Protein AF-Q5I045-F1 (afdb_monomer)

Solvent-accessible surface area (backbone atoms only — not comparable to full-atom values): 10110 Å² total; per-residue (Å²): 138,79,69,37,66,72,60,65,43,59,46,55,50,49,49,52,54,50,51,53,52,55,54,49,51,52,49,55,69,66,68,58,84,79,75,71,100,78,78,68,85,78,71,69,81,87,71,73,78,72,86,76,54,69,37,74,75,86,61,69,50,56,65,64,54,52,47,59,70,49,49,73,74,47,62,81,94,70,60,49,50,60,53,52,48,52,52,52,53,51,52,49,53,49,52,14,52,50,52,50,48,52,51,32,63,78,12,65,68,67,79,39,81,74,83,56,70,66,59,53,23,62,78,67,74,30,77,47,64,26,40,37,50,56,35,49,52,51,26,29,72,76,46,74,63,48,53,38,62,69,71,38,73,86,68,68,47,77,65,51,46,47,55,59,60,68,72,108

Radius of gyration: 22.8 Å; Cα contacts (8 Å, |Δi|>4): 98; chains: 1; bounding box: 52×51×61 Å

Sequence (168 aa):
TVKQMPPCHEHTYNQRRYMRAELGALWKATSDEEIGMDSVIHSDETFTPNLNIFQDILHRDTFVKNFLEQVFQLKPNLSLRSTFLAQFLLVLHRKALTLIKYIEDDTQKGKKPFKSLRSLKTDLDLAAEGDLYIIMALAEKIKPGLHSFIFGRPFHTSMQERDVLMTF

InterPro domains:
  IPR027819 Guanine nucleotide exchange factor C9orf72 [PS51835] (1-151)
  IPR027819 Guanine nucleotide exchange factor C9orf72 [PTHR31855] (1-167)

Foldseek 3Di:
DDWDFPDVLVVVVVVVVVVVVVVVVVVVVVVPPDDDPDDDPPPVPPDDPDPPRIHHDDFDDDLVVVLVVPLVVDDPPPCSSVVSVVVSVVVLLVLLVVLVVVQCVCCVHVVHQDDDPPVSCVVSVNVGPVSVSSSVVSNCVVPNDPCCRHPNDDDCPVVNVVVVVVVD

Structure (mmCIF, N/CA/C/O backbone):
data_AF-Q5I045-F1
#
_entry.id   AF-Q5I045-F1
#
loop_
_atom_site.group_PDB
_atom_site.id
_atom_site.type_symbol
_atom_site.label_atom_id
_atom_site.label_alt_id
_atom_site.label_comp_id
_atom_site.label_asym_id
_atom_site.label_entity_id
_atom_site.label_seq_id
_atom_site.pdbx_PDB_ins_code
_atom_site.Cartn_x
_atom_site.Cartn_y
_atom_site.Cartn_z
_atom_site.occupancy
_atom_site.B_iso_or_equiv
_atom_site.auth_seq_id
_atom_site.auth_comp_id
_atom_site.auth_asym_id
_atom_site.auth_atom_id
_atom_site.pdbx_PDB_model_num
ATOM 1 N N . THR A 1 1 ? -7.743 22.272 -0.924 1.00 84.06 1 THR A N 1
ATOM 2 C CA . THR A 1 1 ? -7.972 21.022 -1.682 1.00 84.06 1 THR A CA 1
ATOM 3 C C . THR A 1 1 ? -6.797 20.095 -1.437 1.00 84.06 1 THR A C 1
ATOM 5 O O . THR A 1 1 ? -5.694 20.598 -1.263 1.00 84.06 1 THR A O 1
ATOM 8 N N . VAL A 1 2 ? -7.010 18.779 -1.353 1.00 88.88 2 VAL A N 1
ATOM 9 C CA . VAL A 1 2 ? -5.911 17.802 -1.220 1.00 88.88 2 VAL A CA 1
ATOM 10 C C . VAL A 1 2 ? -5.611 17.237 -2.608 1.00 88.88 2 VAL A C 1
ATOM 12 O O . VAL A 1 2 ? -6.531 16.798 -3.293 1.00 88.88 2 VAL A O 1
ATOM 15 N N . LYS A 1 3 ? -4.346 17.289 -3.028 1.00 89.19 3 LYS A N 1
ATOM 16 C CA . LYS A 1 3 ? -3.846 16.749 -4.300 1.00 89.19 3 LYS A CA 1
ATOM 17 C C . LYS A 1 3 ? -2.836 15.637 -4.015 1.00 89.19 3 LYS A C 1
ATOM 19 O O . LYS A 1 3 ? -2.219 15.632 -2.952 1.00 89.19 3 LYS A O 1
ATOM 24 N N . GLN A 1 4 ? -2.658 14.723 -4.961 1.00 87.81 4 GLN A N 1
ATOM 25 C CA . GLN A 1 4 ? -1.708 13.615 -4.878 1.00 87.81 4 GLN A CA 1
ATOM 26 C C . GLN A 1 4 ? -0.776 13.581 -6.091 1.00 87.81 4 GLN A C 1
ATOM 28 O O . GLN A 1 4 ? -1.083 14.141 -7.141 1.00 87.81 4 GLN A O 1
ATOM 33 N N . MET A 1 5 ? 0.365 12.919 -5.935 1.00 88.12 5 MET A N 1
ATOM 34 C CA . MET A 1 5 ? 1.265 12.578 -7.037 1.00 88.12 5 MET A CA 1
ATOM 35 C C . MET A 1 5 ? 0.956 11.164 -7.553 1.00 88.12 5 MET A C 1
ATOM 37 O O . MET A 1 5 ? 0.273 10.405 -6.857 1.00 88.12 5 MET A O 1
ATOM 41 N N . PRO A 1 6 ? 1.468 10.782 -8.737 1.00 85.06 6 PRO A N 1
ATOM 42 C CA . PRO A 1 6 ? 1.384 9.408 -9.216 1.00 85.06 6 PRO A CA 1
ATOM 43 C C . PRO A 1 6 ? 1.988 8.397 -8.226 1.00 85.06 6 PRO A C 1
ATOM 45 O O . PRO A 1 6 ? 2.840 8.765 -7.407 1.00 85.06 6 PRO A O 1
ATOM 48 N N . PRO A 1 7 ? 1.603 7.110 -8.312 1.00 87.75 7 PRO A N 1
ATOM 49 C CA . PRO A 1 7 ? 2.157 6.063 -7.461 1.00 87.75 7 PRO A CA 1
ATOM 50 C C . PRO A 1 7 ? 3.690 5.978 -7.533 1.00 87.75 7 PRO A C 1
ATOM 52 O O . PRO A 1 7 ? 4.308 6.309 -8.547 1.00 87.75 7 PRO A O 1
ATOM 55 N N . CYS A 1 8 ? 4.326 5.467 -6.474 1.00 90.19 8 CYS A N 1
ATOM 56 C CA . CYS A 1 8 ? 5.783 5.556 -6.326 1.00 90.19 8 CYS A CA 1
ATOM 57 C C . CYS A 1 8 ? 6.583 4.886 -7.458 1.00 90.19 8 CYS A C 1
ATOM 59 O O . CYS A 1 8 ? 7.618 5.414 -7.842 1.00 90.19 8 CYS A O 1
ATOM 61 N N . HIS A 1 9 ? 6.108 3.782 -8.043 1.00 87.19 9 HIS A N 1
ATOM 62 C CA . HIS A 1 9 ? 6.784 3.137 -9.177 1.00 87.19 9 HIS A CA 1
ATOM 63 C C . HIS A 1 9 ? 6.868 4.045 -10.418 1.00 87.19 9 HIS A C 1
ATOM 65 O O . HIS A 1 9 ? 7.913 4.100 -11.068 1.00 87.19 9 HIS A O 1
ATOM 71 N N . GLU A 1 10 ? 5.811 4.808 -10.715 1.00 86.81 10 GLU A N 1
ATOM 72 C CA . GLU A 1 10 ? 5.832 5.828 -11.768 1.00 86.81 10 GLU A CA 1
ATOM 73 C C . GLU A 1 10 ? 6.741 6.991 -11.380 1.00 86.81 10 GLU A C 1
ATOM 75 O O . GLU A 1 10 ? 7.513 7.472 -12.208 1.00 86.81 10 GLU A O 1
ATOM 80 N N . HIS A 1 11 ? 6.701 7.417 -10.114 1.00 86.94 11 HIS A N 1
ATOM 81 C CA . HIS A 1 11 ? 7.586 8.465 -9.613 1.00 86.94 11 HIS A CA 1
ATOM 82 C C . HIS A 1 11 ? 9.065 8.084 -9.770 1.00 86.94 11 HIS A C 1
ATOM 84 O O . HIS A 1 11 ? 9.827 8.851 -10.347 1.00 86.94 11 HIS A O 1
ATOM 90 N N . THR A 1 12 ? 9.471 6.886 -9.341 1.00 87.31 12 THR A N 1
ATOM 91 C CA . THR A 1 12 ? 10.847 6.385 -9.479 1.00 87.31 12 THR A CA 1
ATOM 92 C C . THR A 1 12 ? 11.256 6.239 -10.944 1.00 87.31 12 THR A C 1
ATOM 94 O O . THR A 1 12 ? 12.381 6.587 -11.309 1.00 87.31 12 THR A O 1
ATOM 97 N N . TYR A 1 13 ? 10.355 5.758 -11.806 1.00 85.94 13 TYR A N 1
ATOM 98 C CA . TYR A 1 13 ? 10.613 5.672 -13.243 1.00 85.94 13 TYR A CA 1
ATOM 99 C C . TYR A 1 13 ? 10.840 7.060 -13.863 1.00 85.94 13 TYR A C 1
ATOM 101 O O . TYR A 1 13 ? 11.848 7.286 -14.536 1.00 85.94 13 TYR A O 1
ATOM 109 N N . ASN A 1 14 ? 9.943 8.008 -13.584 1.00 84.69 14 ASN A N 1
ATOM 110 C CA . ASN A 1 14 ? 10.029 9.376 -14.089 1.00 84.69 14 ASN A CA 1
ATOM 111 C C . ASN A 1 14 ? 11.243 10.116 -13.520 1.00 84.69 14 ASN A C 1
ATOM 113 O O . ASN A 1 14 ? 11.915 10.823 -14.263 1.00 84.69 14 ASN A O 1
ATOM 117 N N . GLN A 1 15 ? 11.580 9.898 -12.246 1.00 86.69 15 GLN A N 1
ATOM 118 C CA . GLN A 1 15 ? 12.785 10.437 -11.617 1.00 86.69 15 GLN A CA 1
ATOM 119 C C . GLN A 1 15 ? 14.042 9.963 -12.348 1.00 86.69 15 GLN A C 1
ATOM 121 O O . GLN A 1 15 ? 14.896 10.780 -12.682 1.00 86.69 15 GLN A O 1
ATOM 126 N N . ARG A 1 16 ? 14.148 8.660 -12.646 1.00 87.50 16 ARG A N 1
ATOM 127 C CA . ARG A 1 16 ? 15.284 8.111 -13.400 1.00 87.50 16 ARG A CA 1
ATOM 128 C C . ARG A 1 16 ? 15.363 8.707 -14.803 1.00 87.50 16 ARG A C 1
ATOM 130 O O . ARG A 1 16 ? 16.447 9.076 -15.246 1.00 87.50 16 ARG A O 1
ATOM 137 N N . ARG A 1 17 ? 14.225 8.798 -15.498 1.00 84.81 17 ARG A N 1
ATOM 138 C CA . ARG A 1 17 ? 14.147 9.379 -16.844 1.00 84.81 17 ARG A CA 1
ATOM 139 C C . ARG A 1 17 ? 14.589 10.842 -16.846 1.00 84.81 17 ARG A C 1
ATOM 141 O O . ARG A 1 17 ? 15.419 11.207 -17.670 1.00 84.81 17 ARG A O 1
ATOM 148 N N . TYR A 1 18 ? 14.068 11.635 -15.913 1.00 84.88 18 TYR A N 1
ATOM 149 C CA . TYR A 1 18 ? 14.398 13.049 -15.760 1.00 84.88 18 TYR A CA 1
ATOM 150 C C . TYR A 1 18 ? 15.881 13.239 -15.445 1.00 84.88 18 TYR A C 1
ATOM 152 O O . TYR A 1 18 ? 16.589 13.922 -16.171 1.00 84.88 18 TYR A O 1
ATOM 160 N N . MET A 1 19 ? 16.385 12.539 -14.426 1.00 85.50 19 MET A N 1
ATOM 161 C CA . MET A 1 19 ? 17.790 12.612 -14.027 1.00 85.50 19 MET A CA 1
ATOM 162 C C . MET A 1 19 ? 18.734 12.248 -15.179 1.00 85.50 19 MET A C 1
ATOM 164 O O . MET A 1 19 ? 19.741 12.916 -15.374 1.00 85.50 19 MET A O 1
ATOM 168 N N . ARG A 1 20 ? 18.408 11.219 -15.973 1.00 86.50 20 ARG A N 1
ATOM 169 C CA . ARG A 1 20 ? 19.219 10.832 -17.135 1.00 86.50 20 ARG A CA 1
ATOM 170 C C . ARG A 1 20 ? 19.239 11.910 -18.219 1.00 86.50 20 ARG A C 1
ATOM 172 O O . ARG A 1 20 ? 20.286 12.110 -18.826 1.00 86.50 20 ARG A O 1
ATOM 179 N N . ALA A 1 21 ? 18.110 12.570 -18.465 1.00 82.44 21 ALA A N 1
ATOM 180 C CA . ALA A 1 21 ? 18.030 13.663 -19.429 1.00 82.44 21 ALA A CA 1
ATOM 181 C C . ALA A 1 21 ? 18.882 14.860 -18.978 1.00 82.44 21 ALA A C 1
ATOM 183 O O . ALA A 1 21 ? 19.731 15.316 -19.738 1.00 82.44 21 ALA A O 1
ATOM 184 N N . GLU A 1 22 ? 18.743 15.279 -17.717 1.00 86.00 22 GLU A N 1
ATOM 185 C CA . GLU A 1 22 ? 19.504 16.400 -17.148 1.00 86.00 22 GLU A CA 1
ATOM 186 C C . GLU A 1 22 ? 21.012 16.127 -17.120 1.00 86.00 22 GLU A C 1
ATOM 188 O O . GLU A 1 22 ? 21.809 16.958 -17.545 1.00 86.00 22 GLU A O 1
ATOM 193 N N . LEU A 1 23 ? 21.425 14.931 -16.687 1.00 87.75 23 LEU A N 1
ATOM 194 C CA . LEU A 1 23 ? 22.838 14.541 -16.718 1.00 87.75 23 LEU A CA 1
ATOM 195 C C . LEU A 1 23 ? 23.383 14.487 -18.153 1.00 87.75 23 LEU A C 1
ATOM 197 O O . LEU A 1 23 ? 24.531 14.861 -18.385 1.00 87.75 23 LEU A O 1
ATOM 201 N N . GLY A 1 24 ? 22.568 14.050 -19.118 1.00 87.25 24 GLY A N 1
ATOM 202 C CA . GLY A 1 24 ? 22.930 14.060 -20.535 1.00 87.25 24 GLY A CA 1
ATOM 203 C C . GLY A 1 24 ? 23.104 15.474 -21.092 1.00 87.25 24 GLY A C 1
ATOM 204 O O . GLY A 1 24 ? 24.039 15.715 -21.854 1.00 87.25 24 GLY A O 1
ATOM 205 N N . ALA A 1 25 ? 22.248 16.414 -20.685 1.00 84.44 25 ALA A N 1
ATOM 206 C CA . ALA A 1 25 ? 22.373 17.824 -21.045 1.00 84.44 25 ALA A CA 1
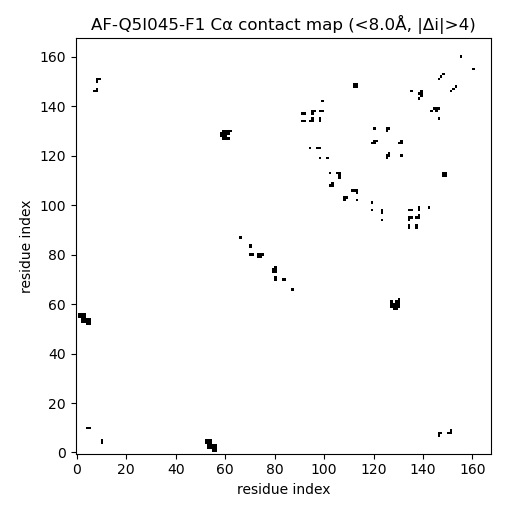ATOM 207 C C . ALA A 1 25 ? 23.644 18.451 -20.448 1.00 84.44 25 ALA A C 1
ATOM 209 O O . ALA A 1 25 ? 24.382 19.124 -21.164 1.00 84.44 25 ALA A O 1
ATOM 210 N N . LEU A 1 26 ? 23.952 18.161 -19.178 1.00 84.50 26 LEU A N 1
ATOM 211 C CA . LEU A 1 26 ? 25.184 18.619 -18.525 1.00 84.50 26 LEU A CA 1
ATOM 212 C C . LEU A 1 26 ? 26.445 18.087 -19.218 1.00 84.50 26 LEU A C 1
ATOM 214 O O . LEU A 1 26 ? 27.398 18.840 -19.409 1.00 84.50 26 LEU A O 1
ATOM 218 N N . TRP A 1 27 ? 26.453 16.810 -19.618 1.00 82.75 27 TRP A N 1
ATOM 219 C CA . TRP A 1 27 ? 27.582 16.227 -20.348 1.00 82.75 27 TRP A CA 1
ATOM 220 C C . TRP A 1 27 ? 27.841 16.956 -21.668 1.00 82.75 27 TRP A C 1
ATOM 222 O O . TRP A 1 27 ? 28.971 17.369 -21.906 1.00 82.75 27 TRP A O 1
ATOM 232 N N . LYS A 1 28 ? 26.795 17.176 -22.481 1.00 81.75 28 LYS A N 1
ATOM 233 C CA . L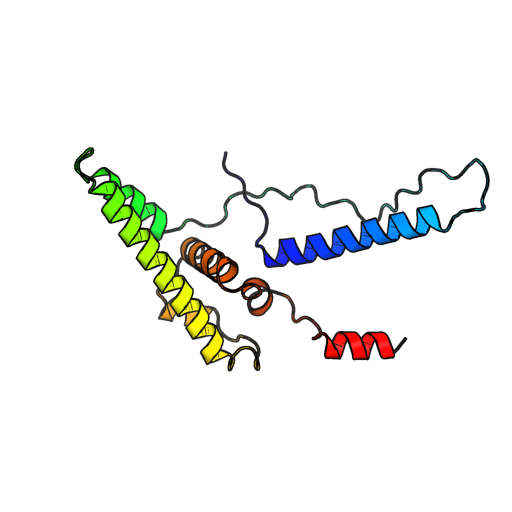YS A 1 28 ? 26.900 17.932 -23.743 1.00 81.75 28 LYS A CA 1
ATOM 234 C C . LYS A 1 28 ? 27.427 19.351 -23.512 1.00 81.75 28 LYS A C 1
ATOM 236 O O . LYS A 1 28 ? 28.354 19.779 -24.184 1.00 81.75 28 LYS A O 1
ATOM 241 N N . ALA A 1 29 ? 26.891 20.041 -22.506 1.00 80.25 29 ALA A N 1
ATOM 242 C CA . ALA A 1 29 ? 27.311 21.399 -22.167 1.00 80.25 29 ALA A CA 1
ATOM 243 C C . ALA A 1 29 ? 28.779 21.495 -21.709 1.00 80.25 29 ALA A C 1
ATOM 245 O O . ALA A 1 29 ? 29.386 22.549 -21.848 1.00 80.25 29 ALA A O 1
ATOM 246 N N . THR A 1 30 ? 29.342 20.414 -21.156 1.00 78.31 30 THR A N 1
ATOM 247 C CA . THR A 1 30 ? 30.743 20.371 -20.697 1.00 78.31 30 THR A CA 1
ATOM 248 C C . THR A 1 30 ? 31.692 19.858 -21.786 1.00 78.31 30 THR A C 1
ATOM 250 O O . THR A 1 30 ? 32.874 20.176 -21.758 1.00 78.31 30 THR A O 1
ATOM 253 N N . SER A 1 31 ? 31.200 19.056 -22.740 1.00 69.75 31 SER A N 1
ATOM 254 C CA . SER A 1 31 ? 31.995 18.570 -23.875 1.00 69.75 31 SER A CA 1
ATOM 255 C C . SER A 1 31 ? 32.166 19.601 -24.990 1.00 69.75 31 SER A C 1
ATOM 257 O O . SER A 1 31 ? 33.103 19.473 -25.770 1.00 69.75 31 SER A O 1
ATOM 259 N N . ASP A 1 32 ? 31.298 20.612 -25.057 1.00 60.50 32 ASP A N 1
ATOM 260 C CA . ASP A 1 32 ? 31.364 21.697 -26.046 1.00 60.50 32 ASP A CA 1
ATOM 261 C C . ASP A 1 32 ? 32.366 22.807 -25.640 1.00 60.50 32 ASP A C 1
ATOM 263 O O . ASP A 1 32 ? 32.096 24.003 -25.763 1.00 60.50 32 ASP A O 1
ATOM 267 N N . GLU A 1 33 ? 33.570 22.426 -25.195 1.00 55.41 33 GLU A N 1
ATOM 268 C CA . GLU A 1 33 ? 34.753 23.301 -25.241 1.00 55.41 33 GLU A CA 1
ATOM 269 C C . GLU A 1 33 ? 35.287 23.355 -26.686 1.00 55.41 33 GLU A C 1
ATOM 271 O O . GLU A 1 33 ? 36.291 22.735 -27.004 1.00 55.41 33 GLU A O 1
ATOM 276 N N . GLU A 1 34 ? 34.550 24.042 -27.565 1.00 54.19 34 GLU A N 1
ATOM 277 C CA . GLU A 1 34 ? 34.947 24.666 -28.847 1.00 54.19 34 GLU A CA 1
ATOM 278 C C . GLU A 1 34 ? 33.724 24.693 -29.776 1.00 54.19 34 GLU A C 1
ATOM 280 O O . GLU A 1 34 ? 33.515 23.767 -30.543 1.00 54.19 34 GLU A O 1
ATOM 285 N N . ILE A 1 35 ? 32.915 25.754 -29.732 1.00 46.72 35 ILE A N 1
ATOM 286 C CA . ILE A 1 35 ? 32.298 26.405 -30.905 1.00 46.72 35 ILE A CA 1
ATOM 287 C C . ILE A 1 35 ? 31.835 27.792 -30.433 1.00 46.72 35 ILE A C 1
ATOM 289 O O . ILE A 1 35 ? 31.304 27.954 -29.337 1.00 46.72 35 ILE A O 1
ATOM 293 N N . GLY A 1 36 ? 32.158 28.803 -31.239 1.00 44.56 36 GLY A N 1
ATOM 294 C CA . GLY A 1 36 ? 32.145 30.221 -30.892 1.00 44.56 36 GLY A CA 1
ATOM 295 C C . GLY A 1 36 ? 30.808 30.810 -30.439 1.00 44.56 36 GLY A C 1
ATOM 296 O O . GLY A 1 36 ? 29.747 30.202 -30.553 1.00 44.56 36 GLY A O 1
ATOM 297 N N . MET A 1 37 ? 30.913 32.049 -29.944 1.00 44.03 37 MET A N 1
ATOM 298 C CA . MET A 1 37 ? 29.815 33.003 -29.754 1.00 44.03 37 MET A CA 1
ATOM 299 C C . MET A 1 37 ? 28.793 32.871 -30.890 1.00 44.03 37 MET A C 1
ATOM 301 O O . MET A 1 37 ? 29.111 33.273 -32.002 1.00 44.03 37 MET A O 1
ATOM 305 N N . ASP A 1 38 ? 27.646 32.249 -30.590 1.00 43.50 38 ASP A N 1
ATOM 306 C CA . ASP A 1 38 ? 26.345 32.287 -31.296 1.00 43.50 38 ASP A CA 1
ATOM 307 C C . ASP A 1 38 ? 25.513 30.995 -31.122 1.00 43.50 38 ASP A C 1
ATOM 309 O O . ASP A 1 38 ? 24.518 30.785 -31.819 1.00 43.50 38 ASP A O 1
ATOM 313 N N . SER A 1 39 ? 25.827 30.122 -30.156 1.00 43.22 39 SER A N 1
ATOM 314 C CA . SER A 1 39 ? 24.947 28.997 -29.819 1.00 43.22 39 SER A CA 1
ATOM 315 C C . SER A 1 39 ? 23.751 29.456 -28.978 1.00 43.22 39 SER A C 1
ATOM 317 O O . SER A 1 39 ? 23.732 29.459 -27.747 1.00 43.22 39 SER A O 1
ATOM 319 N N . VAL A 1 40 ? 22.719 29.866 -29.714 1.00 46.00 40 VAL A N 1
ATOM 320 C CA . VAL A 1 40 ? 21.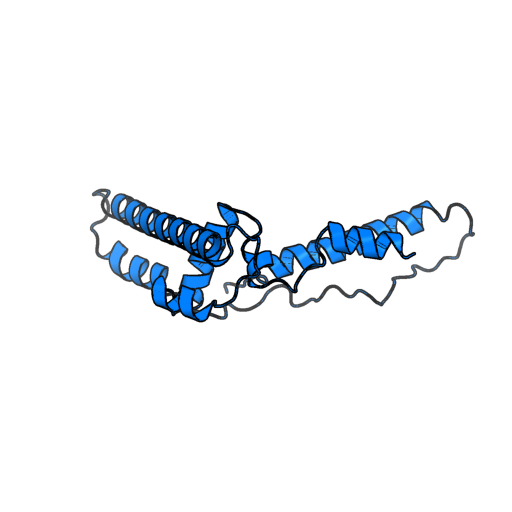303 29.808 -29.346 1.00 46.00 40 VAL A CA 1
ATOM 321 C C . VAL A 1 40 ? 21.064 28.665 -28.361 1.00 46.00 40 VAL A C 1
ATOM 323 O O . VAL A 1 40 ? 21.474 27.533 -28.605 1.00 46.00 40 VAL A O 1
ATOM 326 N N . ILE A 1 41 ? 20.381 28.972 -27.259 1.00 47.16 41 ILE A N 1
ATOM 327 C CA . ILE A 1 41 ? 19.875 28.003 -26.287 1.00 47.16 41 ILE A CA 1
ATOM 328 C C . ILE A 1 41 ? 19.063 26.952 -27.059 1.00 47.16 41 ILE A C 1
ATOM 330 O O . ILE A 1 41 ? 17.881 27.148 -27.336 1.00 47.16 41 ILE A O 1
ATOM 334 N N . HIS A 1 42 ? 19.692 25.843 -27.447 1.00 45.19 42 HIS A N 1
ATOM 335 C CA . HIS A 1 42 ? 18.999 24.684 -27.986 1.00 45.19 42 HIS A CA 1
ATOM 336 C C . HIS A 1 42 ? 18.353 23.964 -26.805 1.00 45.19 42 HIS A C 1
ATOM 338 O O . HIS A 1 42 ? 18.862 22.973 -26.285 1.00 45.19 42 HIS A O 1
ATOM 344 N N . SER A 1 43 ? 17.221 24.507 -26.352 1.00 47.34 43 SER A N 1
ATOM 345 C CA . SER A 1 43 ? 16.247 23.737 -25.595 1.00 47.34 43 SER A CA 1
ATOM 346 C C . SER A 1 43 ? 15.821 22.572 -26.480 1.00 47.34 43 SER A C 1
ATOM 348 O O . SER A 1 43 ? 15.111 22.766 -27.465 1.00 47.34 43 SER A O 1
ATOM 350 N N . ASP A 1 44 ? 16.301 21.374 -26.167 1.00 46.28 44 ASP A N 1
ATOM 351 C CA . ASP A 1 44 ? 15.813 20.130 -26.749 1.00 46.28 44 ASP A CA 1
ATOM 352 C C . ASP A 1 44 ? 14.296 20.061 -26.453 1.00 46.28 44 ASP A C 1
ATOM 354 O O . ASP A 1 44 ? 13.876 19.747 -25.339 1.00 46.28 44 ASP A O 1
ATOM 358 N N . GLU A 1 45 ? 13.455 20.453 -27.421 1.00 46.97 45 GLU A N 1
ATOM 359 C CA . GLU A 1 45 ? 11.989 20.584 -27.282 1.00 46.97 45 GLU A CA 1
ATOM 360 C C . GLU A 1 45 ? 11.282 19.246 -26.986 1.00 46.97 45 GLU A C 1
ATOM 362 O O . GLU A 1 45 ? 10.068 19.186 -26.786 1.00 46.97 45 GLU A O 1
ATOM 367 N N . THR A 1 46 ? 12.026 18.141 -26.944 1.00 53.62 46 THR A N 1
ATOM 368 C CA . THR A 1 46 ? 11.481 16.790 -26.800 1.00 53.62 46 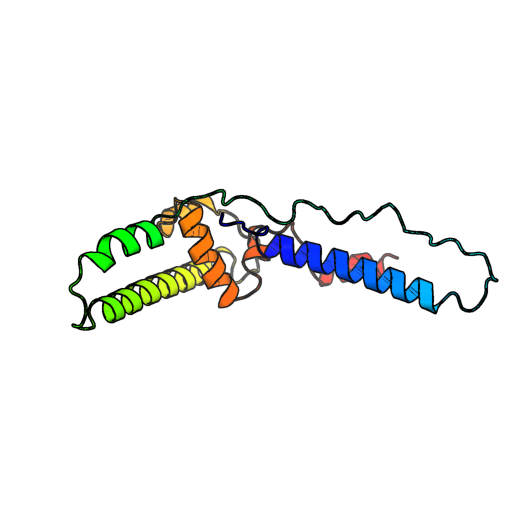THR A CA 1
ATOM 369 C C . THR A 1 46 ? 11.090 16.420 -25.368 1.00 53.62 46 THR A C 1
ATOM 371 O O . THR A 1 46 ? 10.342 15.454 -25.176 1.00 53.62 46 THR A O 1
ATOM 374 N N . PHE A 1 47 ? 11.524 17.177 -24.354 1.00 53.72 47 PHE A N 1
ATOM 375 C CA . PHE A 1 47 ? 11.130 16.941 -22.964 1.00 53.72 47 PHE A CA 1
ATOM 376 C C . PHE A 1 47 ? 10.473 18.172 -22.334 1.00 53.72 47 PHE A C 1
ATOM 378 O O . PHE A 1 47 ? 11.084 18.940 -21.599 1.00 53.72 47 PHE A O 1
ATOM 385 N N . THR A 1 48 ? 9.171 18.320 -22.567 1.00 53.66 48 THR A N 1
ATOM 386 C CA . THR A 1 48 ? 8.323 19.127 -21.688 1.00 53.66 48 THR A CA 1
ATOM 387 C C . THR A 1 48 ? 7.957 18.283 -20.462 1.00 53.66 48 THR A C 1
ATOM 389 O O . THR A 1 48 ? 7.283 17.256 -20.608 1.00 53.66 48 THR A O 1
ATOM 392 N N . PRO A 1 49 ? 8.391 18.654 -19.239 1.00 56.44 49 PRO A N 1
ATOM 393 C CA . PRO A 1 49 ?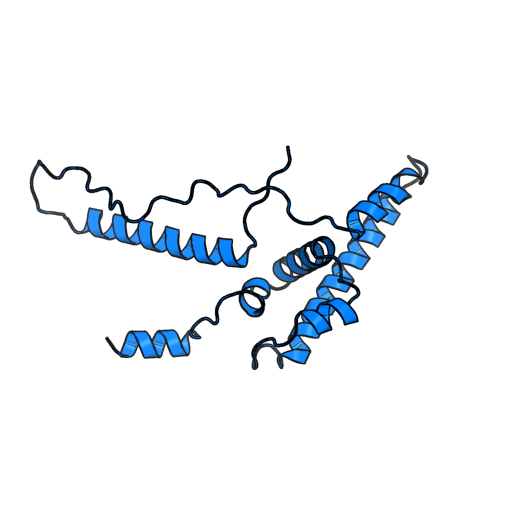 7.936 17.971 -18.038 1.00 56.44 49 PRO A CA 1
ATOM 394 C C . PRO A 1 49 ? 6.411 18.066 -17.982 1.00 56.44 49 PRO A C 1
ATOM 396 O O . PRO A 1 49 ? 5.833 19.141 -18.134 1.00 56.44 49 PRO A O 1
ATOM 399 N N . ASN A 1 50 ? 5.750 16.922 -17.814 1.00 58.94 50 ASN A N 1
ATOM 400 C CA . ASN A 1 50 ? 4.296 16.859 -17.787 1.00 58.94 50 ASN A CA 1
ATOM 401 C C . ASN A 1 50 ? 3.773 17.752 -16.647 1.00 58.94 50 ASN A C 1
ATOM 403 O O . ASN A 1 50 ? 3.970 17.433 -15.479 1.00 58.94 50 ASN A O 1
ATOM 407 N N . LEU A 1 51 ? 3.122 18.871 -16.984 1.00 56.81 51 LEU A N 1
ATOM 408 C CA . LEU A 1 51 ? 2.641 19.874 -16.021 1.00 56.81 51 LEU A CA 1
ATOM 409 C C . LEU A 1 51 ? 1.539 19.331 -15.088 1.00 56.81 51 LEU A C 1
ATOM 411 O O . LEU A 1 51 ? 1.276 19.913 -14.038 1.00 56.81 51 LEU A O 1
ATOM 415 N N . ASN A 1 52 ? 0.945 18.176 -15.410 1.00 65.25 52 ASN A N 1
ATOM 416 C CA . ASN A 1 52 ? -0.084 17.511 -14.604 1.00 65.25 52 ASN A CA 1
ATOM 417 C C . ASN A 1 52 ? 0.503 16.547 -13.551 1.00 65.25 52 ASN A C 1
ATOM 419 O O . ASN A 1 52 ? 0.045 15.412 -13.396 1.00 65.25 52 ASN A O 1
ATOM 423 N N . ILE A 1 53 ? 1.524 16.994 -12.811 1.00 76.81 53 ILE A N 1
ATOM 424 C CA . ILE A 1 53 ? 2.146 16.228 -11.713 1.00 76.81 53 ILE A CA 1
ATOM 425 C C . ILE A 1 53 ? 1.227 16.052 -10.498 1.00 76.81 53 ILE A C 1
ATOM 427 O O . ILE A 1 53 ? 1.352 15.067 -9.770 1.00 76.81 53 ILE A O 1
ATOM 431 N N . PHE A 1 54 ? 0.313 16.998 -10.275 1.00 86.00 54 PHE A N 1
ATOM 432 C CA . PHE A 1 54 ? -0.640 16.967 -9.173 1.00 86.00 54 PHE A CA 1
ATOM 433 C C . PHE A 1 54 ? -2.014 16.556 -9.685 1.00 86.00 54 PHE A C 1
ATOM 435 O O . PHE A 1 54 ? -2.630 17.247 -10.494 1.00 86.00 54 PHE A O 1
ATOM 442 N N . GLN A 1 55 ? -2.505 15.441 -9.166 1.00 83.50 55 GLN A N 1
ATOM 443 C CA . GLN A 1 55 ? -3.765 14.825 -9.548 1.00 83.50 55 GLN A CA 1
ATOM 444 C C . GLN A 1 55 ? -4.742 14.860 -8.375 1.00 83.50 55 GLN A C 1
ATOM 446 O O . GLN A 1 55 ? -4.352 14.992 -7.211 1.00 83.50 55 GLN A O 1
ATOM 451 N N . ASP A 1 56 ? -6.033 14.770 -8.674 1.00 86.00 56 ASP A N 1
ATOM 452 C CA . ASP A 1 56 ? -7.043 14.584 -7.637 1.00 86.00 56 ASP A CA 1
ATOM 453 C C . ASP A 1 56 ? -6.964 13.176 -7.036 1.00 86.00 56 ASP A C 1
ATOM 455 O O . ASP A 1 56 ? -6.484 12.229 -7.666 1.00 86.00 56 ASP A O 1
ATOM 459 N N . ILE A 1 57 ? -7.419 13.046 -5.789 1.00 84.50 57 ILE A N 1
ATOM 460 C CA . ILE A 1 57 ? -7.481 11.753 -5.106 1.00 84.50 57 ILE A CA 1
ATOM 461 C C . ILE A 1 57 ? -8.569 10.905 -5.766 1.00 84.50 57 ILE A C 1
ATOM 463 O O . ILE A 1 57 ? -9.751 11.239 -5.710 1.00 84.50 57 ILE A O 1
ATOM 467 N N . LEU A 1 58 ? -8.153 9.801 -6.384 1.00 74.31 58 LEU A N 1
ATOM 468 C CA . LEU A 1 58 ? -9.023 8.941 -7.191 1.00 74.31 58 LEU A CA 1
ATOM 469 C C . LEU A 1 58 ? -9.893 7.994 -6.354 1.00 74.31 58 LEU A C 1
ATOM 471 O O . LEU A 1 58 ? -11.029 7.707 -6.730 1.00 74.31 58 LEU A O 1
ATOM 475 N N . HIS A 1 59 ? -9.379 7.496 -5.227 1.00 85.88 59 HIS A N 1
ATOM 476 C CA . HIS A 1 59 ? -10.012 6.408 -4.480 1.00 85.88 59 HIS 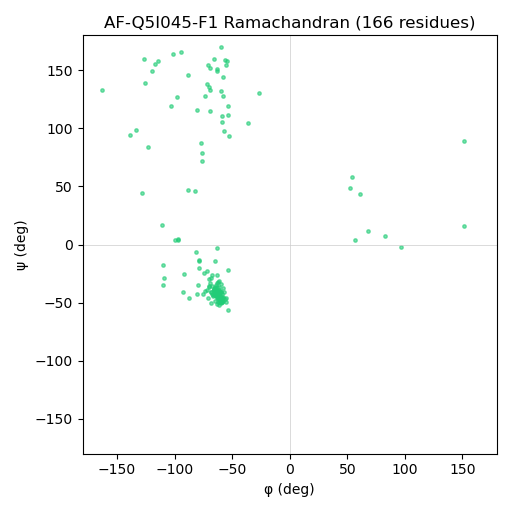A CA 1
ATOM 477 C C . HIS A 1 59 ? -10.236 6.784 -3.021 1.00 85.88 59 HIS A C 1
ATOM 479 O O . HIS A 1 59 ? -9.376 7.382 -2.379 1.00 85.88 59 HIS A O 1
ATOM 485 N N . ARG A 1 60 ? -11.401 6.399 -2.496 1.00 89.06 60 ARG A N 1
ATOM 486 C CA . ARG A 1 60 ? -11.710 6.479 -1.066 1.00 89.06 60 ARG A CA 1
ATOM 487 C C . ARG A 1 60 ? -11.263 5.194 -0.374 1.00 89.06 60 ARG A C 1
ATOM 489 O O . ARG A 1 60 ? -11.350 4.116 -0.963 1.00 89.06 60 ARG A O 1
ATOM 496 N N . ASP A 1 61 ? -10.812 5.321 0.863 1.00 94.38 61 ASP A N 1
ATOM 497 C CA . ASP A 1 61 ? -10.468 4.214 1.751 1.00 94.38 61 ASP A CA 1
ATOM 498 C C . ASP A 1 61 ? -11.589 3.960 2.777 1.00 94.38 61 ASP A C 1
ATOM 500 O O . ASP A 1 61 ? -12.488 4.790 2.968 1.00 94.38 61 ASP A O 1
ATOM 504 N N . THR A 1 62 ? -11.556 2.793 3.418 1.00 96.50 62 THR A N 1
ATOM 505 C CA . THR A 1 62 ? -12.474 2.446 4.508 1.00 96.50 62 THR A CA 1
ATOM 506 C C . THR A 1 62 ? -11.769 2.408 5.856 1.00 96.50 62 THR A C 1
ATOM 508 O O . THR A 1 62 ? -12.393 2.730 6.866 1.00 96.50 62 THR A O 1
ATOM 511 N N . PHE A 1 63 ? -10.472 2.090 5.906 1.00 97.00 63 PHE A N 1
ATOM 512 C CA . PHE A 1 63 ? -9.727 1.997 7.160 1.00 97.00 63 PHE A CA 1
ATOM 513 C C . PHE A 1 63 ? -9.652 3.330 7.902 1.00 97.00 63 PHE A C 1
ATOM 515 O O . PHE A 1 63 ? -9.984 3.382 9.089 1.00 97.00 63 PHE A O 1
ATOM 522 N N . VAL A 1 64 ? -9.242 4.411 7.230 1.00 96.94 64 VAL A N 1
ATOM 523 C CA . VAL A 1 64 ? -9.105 5.731 7.865 1.00 96.94 64 VAL A CA 1
ATOM 524 C C . VAL A 1 64 ? -10.481 6.321 8.120 1.00 96.94 64 VAL A C 1
ATOM 526 O O . VAL A 1 64 ? -10.710 6.865 9.200 1.00 96.94 64 VAL A O 1
ATOM 529 N N . LYS A 1 65 ? -11.422 6.148 7.182 1.00 97.19 65 LYS A N 1
ATOM 530 C CA . LYS A 1 65 ? -12.822 6.546 7.381 1.00 97.19 65 LYS A CA 1
ATOM 531 C C . LYS A 1 65 ? -13.403 5.940 8.666 1.00 97.19 65 LYS A C 1
ATOM 533 O O . LYS A 1 65 ? -13.835 6.681 9.546 1.00 97.19 65 LYS A O 1
ATOM 538 N N . ASN A 1 66 ? -13.362 4.615 8.802 1.00 97.56 66 ASN A N 1
ATOM 539 C CA . ASN A 1 66 ? -13.928 3.907 9.952 1.00 97.56 66 ASN A CA 1
ATOM 540 C C . ASN A 1 66 ? -13.191 4.260 11.253 1.00 97.56 66 ASN A C 1
ATOM 542 O O . ASN A 1 66 ? -13.824 4.423 12.297 1.00 97.56 66 ASN A O 1
ATOM 546 N N . PHE A 1 67 ? -11.862 4.414 11.202 1.00 98.19 67 PHE A N 1
ATOM 547 C CA . PHE A 1 67 ? -11.078 4.869 12.350 1.00 98.19 67 PHE A CA 1
ATOM 548 C C . PHE A 1 67 ? -11.532 6.254 12.831 1.00 98.19 67 PHE A C 1
ATOM 550 O O . PHE A 1 67 ? -11.780 6.435 14.025 1.00 98.19 67 PHE A O 1
ATOM 557 N N . LEU A 1 68 ? -11.680 7.216 11.914 1.00 97.88 68 LEU A N 1
ATOM 558 C CA . LEU A 1 68 ? -12.116 8.575 12.238 1.00 97.88 68 LEU A CA 1
ATOM 559 C C . LEU A 1 68 ? -13.544 8.598 12.795 1.00 97.88 68 LEU A C 1
ATOM 561 O O . LEU A 1 68 ? -13.797 9.304 13.767 1.00 97.88 68 LEU A O 1
ATOM 565 N N . GLU A 1 69 ? -14.460 7.799 12.248 1.00 97.00 69 GLU A N 1
ATOM 566 C CA . GLU A 1 69 ? -15.837 7.699 12.755 1.00 97.00 69 GLU A CA 1
ATOM 567 C C . GLU A 1 69 ? -15.907 7.164 14.198 1.00 97.00 69 GLU A C 1
ATOM 569 O O . GLU A 1 69 ? -16.777 7.570 14.974 1.00 97.00 69 GLU A O 1
ATOM 574 N N . GLN A 1 70 ? -14.984 6.279 14.585 1.00 97.19 70 GLN A N 1
ATOM 575 C CA . GLN A 1 70 ? -14.991 5.619 15.895 1.00 97.19 70 GLN A CA 1
ATOM 576 C C . GLN A 1 70 ? -14.166 6.360 16.955 1.00 97.19 70 GLN A C 1
ATOM 578 O O . GLN A 1 70 ? -14.602 6.493 18.100 1.00 97.19 70 GLN A O 1
ATOM 583 N N . VAL A 1 71 ? -12.987 6.887 16.606 1.00 97.50 71 VAL A N 1
ATOM 584 C CA . VAL A 1 71 ? -12.035 7.442 17.589 1.00 97.50 71 VAL A CA 1
ATOM 585 C C . VAL A 1 71 ? -12.605 8.632 18.368 1.00 97.50 71 VAL A C 1
ATOM 587 O O . VAL A 1 71 ? -12.291 8.819 19.546 1.00 97.50 71 VAL A O 1
ATOM 590 N N . PHE A 1 72 ? -13.479 9.427 17.748 1.00 95.88 72 PHE A N 1
ATOM 591 C CA . PHE A 1 72 ? -14.077 10.596 18.395 1.00 95.88 72 PHE A CA 1
ATOM 592 C C . PHE A 1 72 ? -15.231 10.259 19.345 1.00 95.88 72 PHE A C 1
ATOM 594 O O . PHE A 1 72 ? -15.574 11.099 20.177 1.00 95.88 72 PHE A O 1
ATOM 601 N N . GLN A 1 73 ? -15.759 9.033 19.298 1.00 96.38 73 GLN A N 1
ATOM 602 C CA . GLN A 1 73 ? -16.733 8.535 20.276 1.00 96.38 73 GLN A CA 1
ATOM 603 C C . GLN A 1 73 ? -16.070 8.263 21.637 1.00 96.38 73 GLN A C 1
ATOM 605 O O . GLN A 1 73 ? -16.724 8.300 22.681 1.00 96.38 73 GLN A O 1
ATOM 610 N N . LEU A 1 74 ? -14.751 8.042 21.647 1.00 96.69 74 LEU A N 1
ATOM 611 C CA . LEU A 1 74 ? -13.972 7.849 22.865 1.00 96.69 74 LEU A CA 1
ATOM 612 C C . LEU A 1 74 ? -13.817 9.167 23.632 1.00 96.69 74 LEU A C 1
ATOM 614 O O . LEU A 1 74 ? -13.521 10.228 23.058 1.00 96.69 74 LEU A O 1
ATOM 618 N N . LYS A 1 75 ? -13.951 9.080 24.960 1.00 94.19 75 LYS A N 1
ATOM 619 C CA . LYS A 1 75 ? -13.790 10.224 25.860 1.00 94.19 75 LYS A CA 1
ATOM 620 C C . LYS A 1 75 ? -12.381 10.826 25.732 1.00 94.19 75 LYS A C 1
ATOM 622 O O . LYS A 1 75 ? -11.395 10.081 25.762 1.00 94.19 75 LYS A O 1
ATOM 627 N N . PRO A 1 76 ? -12.264 12.160 25.593 1.00 92.00 76 PRO A N 1
ATOM 628 C CA . PRO A 1 76 ? -10.966 12.821 25.650 1.00 92.00 76 PRO A CA 1
ATOM 629 C C . PRO A 1 76 ? -10.354 12.696 27.059 1.00 92.00 76 PRO A C 1
ATOM 631 O O . PRO A 1 76 ? -11.067 12.457 28.030 1.00 92.00 76 PRO A O 1
ATOM 634 N N . ASN A 1 77 ? -9.033 12.872 27.165 1.00 89.25 77 ASN A N 1
ATOM 635 C CA . ASN A 1 77 ? -8.264 12.957 28.423 1.00 89.25 77 ASN A CA 1
ATOM 636 C C . ASN A 1 77 ? -8.164 11.681 29.281 1.00 89.25 77 ASN A C 1
ATOM 638 O O . ASN A 1 77 ? -7.677 11.741 30.403 1.00 89.25 77 ASN A O 1
ATOM 642 N N . LEU A 1 78 ? -8.554 10.521 28.746 1.00 93.62 78 LEU A N 1
ATOM 643 C CA . LEU A 1 78 ? -8.364 9.209 29.387 1.00 93.62 78 LEU A CA 1
ATOM 644 C C . LEU A 1 78 ? -7.338 8.328 28.653 1.00 93.62 78 LEU A C 1
ATOM 646 O O . LEU A 1 78 ? -7.350 7.111 28.797 1.00 93.62 78 LEU A O 1
ATOM 650 N N . SER A 1 79 ? -6.514 8.916 27.778 1.00 94.62 79 SER A N 1
ATOM 651 C CA . SER A 1 79 ? -5.574 8.209 26.883 1.00 94.62 79 SER A CA 1
ATOM 652 C C . SER A 1 79 ? -6.201 7.155 25.948 1.00 94.62 79 SER A C 1
ATOM 654 O O . SER A 1 79 ? -5.502 6.529 25.161 1.00 94.62 79 SER A O 1
ATOM 656 N N . LEU A 1 80 ? -7.529 7.001 25.936 1.00 97.00 80 LEU A N 1
ATOM 657 C CA . LEU A 1 80 ? -8.229 6.013 25.107 1.00 97.00 80 LEU A CA 1
ATOM 658 C C . LEU A 1 80 ? -7.966 6.214 23.611 1.00 97.00 80 LEU A C 1
ATOM 660 O O . LEU A 1 80 ? -7.749 5.251 22.881 1.00 97.00 80 LEU A O 1
ATOM 664 N N . ARG A 1 81 ? -7.942 7.472 23.152 1.00 96.81 81 ARG A N 1
ATOM 665 C CA . ARG A 1 81 ? -7.700 7.801 21.740 1.00 96.81 81 ARG A CA 1
ATOM 666 C C . ARG A 1 81 ? -6.291 7.424 21.286 1.00 96.81 81 ARG A C 1
ATOM 668 O O . ARG A 1 81 ? -6.142 6.935 20.172 1.00 96.81 81 ARG A O 1
ATOM 675 N N . SER A 1 82 ? -5.271 7.620 22.127 1.00 96.25 82 SER A N 1
ATOM 676 C CA . SER A 1 82 ? -3.894 7.245 21.782 1.00 96.25 82 SER A CA 1
ATOM 677 C C . SER A 1 82 ? -3.709 5.729 21.795 1.00 96.25 82 SER A C 1
ATOM 679 O O . SER A 1 82 ? -3.081 5.195 20.883 1.00 96.25 82 SER A O 1
ATOM 681 N N . THR A 1 83 ? -4.317 5.019 22.751 1.00 97.44 83 THR A N 1
ATOM 682 C CA . THR A 1 83 ? -4.340 3.548 22.754 1.00 97.44 83 THR A CA 1
ATOM 683 C C . THR A 1 83 ? -5.035 2.993 21.510 1.00 97.44 83 THR A C 1
ATOM 685 O O . THR A 1 83 ? -4.486 2.115 20.847 1.00 97.44 83 THR A O 1
ATOM 688 N N . PHE A 1 84 ? -6.202 3.530 21.149 1.00 98.12 84 PHE A N 1
ATOM 689 C CA . PHE A 1 84 ? -6.943 3.112 19.958 1.00 98.12 84 PHE A CA 1
ATOM 690 C C . PHE A 1 84 ? -6.170 3.408 18.663 1.00 98.12 84 PHE A C 1
ATOM 692 O O . PHE A 1 84 ? -6.088 2.555 17.782 1.00 98.12 84 PHE A O 1
ATOM 699 N N . LEU A 1 85 ? -5.517 4.573 18.571 1.00 98.06 85 LEU A N 1
ATOM 700 C CA . LEU A 1 85 ? -4.616 4.905 17.463 1.00 98.06 85 LEU A CA 1
ATOM 701 C C . LEU A 1 85 ? -3.451 3.911 17.357 1.00 98.06 85 LEU A C 1
ATOM 703 O O . LEU A 1 85 ? -3.156 3.431 16.266 1.00 98.06 85 LEU A O 1
ATOM 707 N N . ALA A 1 86 ? -2.800 3.571 18.472 1.00 98.38 86 ALA A N 1
ATOM 708 C CA . ALA A 1 86 ? -1.701 2.606 18.468 1.00 98.38 86 ALA A CA 1
ATOM 709 C C . ALA A 1 86 ? -2.160 1.218 17.988 1.00 98.38 86 ALA A C 1
ATOM 711 O O . ALA A 1 86 ? -1.459 0.569 17.212 1.00 98.38 86 ALA A O 1
ATOM 712 N N . GLN A 1 87 ? -3.357 0.783 18.391 1.00 98.38 87 GLN A N 1
ATOM 713 C CA . GLN A 1 87 ? -3.961 -0.463 17.912 1.00 98.38 87 GLN A CA 1
ATOM 714 C C . GLN A 1 87 ? -4.270 -0.410 16.412 1.00 98.38 87 GLN A C 1
ATOM 716 O O . GLN A 1 87 ? -3.956 -1.358 15.693 1.00 98.38 87 GLN A O 1
ATOM 721 N N . PHE A 1 88 ? -4.821 0.703 15.927 1.00 98.56 88 PHE A N 1
ATOM 722 C CA . PHE A 1 88 ? -5.070 0.915 14.503 1.00 98.56 88 PHE A CA 1
ATOM 723 C C . PHE A 1 88 ? -3.773 0.817 13.684 1.00 98.56 88 PHE A C 1
ATOM 725 O O . PHE A 1 88 ? -3.694 0.031 12.740 1.00 98.56 88 PHE A O 1
ATOM 732 N N . LEU A 1 89 ? -2.717 1.524 14.101 1.00 98.50 89 LEU A N 1
ATOM 733 C CA . LEU A 1 89 ? -1.403 1.460 13.453 1.00 98.50 89 LEU A CA 1
ATOM 734 C C . LEU A 1 89 ? -0.808 0.044 13.480 1.00 98.50 89 LEU A C 1
ATOM 736 O O . LEU A 1 89 ? -0.246 -0.406 12.482 1.00 98.50 89 LEU A O 1
ATOM 740 N N . LEU A 1 90 ? -0.960 -0.685 14.591 1.00 98.56 90 LEU A N 1
ATOM 741 C CA . LEU A 1 90 ? -0.504 -2.071 14.702 1.00 98.56 90 LEU A CA 1
ATOM 742 C C . LEU A 1 90 ? -1.199 -2.984 13.682 1.00 98.56 90 LEU A C 1
ATOM 744 O O . LEU A 1 90 ? -0.540 -3.826 13.068 1.00 98.56 90 LEU A O 1
ATOM 748 N N . VAL A 1 91 ? -2.509 -2.822 13.477 1.00 98.12 91 VAL A N 1
ATOM 749 C CA . VAL A 1 91 ? -3.263 -3.590 12.473 1.00 98.12 91 VAL A CA 1
ATOM 750 C C . VAL A 1 91 ? -2.786 -3.260 11.060 1.00 98.12 91 VAL A C 1
ATOM 752 O O . VAL A 1 91 ? -2.556 -4.186 10.280 1.00 98.12 91 VAL A O 1
ATOM 755 N N . LEU A 1 92 ? -2.561 -1.980 10.742 1.00 98.44 92 LEU A N 1
ATOM 756 C CA . LEU A 1 92 ? -2.018 -1.579 9.440 1.00 98.44 92 LEU A CA 1
ATOM 757 C C . LEU A 1 92 ? -0.638 -2.202 9.183 1.00 98.44 92 LEU A C 1
ATOM 759 O O . LEU A 1 92 ? -0.405 -2.773 8.119 1.00 98.44 92 LEU A O 1
ATOM 763 N N . HIS A 1 93 ? 0.258 -2.167 10.174 1.00 98.44 93 HIS A N 1
ATOM 764 C CA . HIS A 1 93 ? 1.580 -2.788 10.065 1.00 98.44 93 HIS A CA 1
ATOM 765 C C . HIS A 1 93 ? 1.513 -4.307 9.889 1.00 98.44 93 HIS A C 1
ATOM 767 O O . HIS A 1 93 ? 2.254 -4.862 9.078 1.00 98.44 93 HIS A O 1
ATOM 773 N N . ARG A 1 94 ? 0.619 -4.988 10.614 1.00 98.44 94 ARG A N 1
ATOM 774 C CA . ARG A 1 94 ? 0.408 -6.433 10.451 1.00 98.44 94 ARG A CA 1
ATOM 775 C C . ARG A 1 94 ? -0.112 -6.762 9.056 1.00 98.44 94 ARG A C 1
ATOM 777 O O . ARG A 1 94 ? 0.458 -7.636 8.417 1.00 98.44 94 ARG A O 1
ATOM 784 N N . LYS A 1 95 ? -1.110 -6.027 8.552 1.00 98.31 95 LYS A N 1
ATOM 785 C CA . LYS A 1 95 ? -1.610 -6.189 7.175 1.00 98.31 95 LYS A CA 1
ATOM 786 C C . LYS A 1 95 ? -0.504 -5.957 6.140 1.00 98.31 95 LYS A C 1
ATOM 788 O O . LYS A 1 95 ? -0.382 -6.754 5.216 1.00 98.31 95 LYS A O 1
ATOM 793 N N . ALA A 1 96 ? 0.341 -4.941 6.320 1.00 98.56 96 ALA A N 1
ATOM 794 C CA . ALA A 1 96 ? 1.483 -4.693 5.436 1.00 98.56 96 ALA A CA 1
ATOM 795 C C . ALA A 1 96 ? 2.489 -5.854 5.449 1.00 98.56 96 ALA A C 1
ATOM 797 O O . ALA A 1 96 ? 2.921 -6.309 4.393 1.00 98.56 96 ALA A O 1
ATOM 798 N N . LEU A 1 97 ? 2.821 -6.387 6.629 1.00 98.50 97 LEU A N 1
ATOM 799 C CA . LEU A 1 97 ? 3.707 -7.545 6.742 1.00 98.50 97 LEU A CA 1
ATOM 800 C C . LEU A 1 97 ? 3.096 -8.801 6.105 1.00 98.50 97 LEU A C 1
ATOM 802 O O . LEU A 1 97 ? 3.792 -9.521 5.393 1.00 98.50 97 LEU A O 1
ATOM 806 N N . THR A 1 98 ? 1.804 -9.052 6.321 1.00 98.31 98 THR A N 1
ATOM 807 C CA . THR A 1 98 ? 1.088 -10.165 5.688 1.00 98.31 98 THR A CA 1
ATOM 808 C C . THR A 1 98 ? 1.078 -10.023 4.169 1.00 98.31 98 THR A C 1
ATOM 810 O O . THR A 1 98 ? 1.341 -11.002 3.481 1.00 98.31 98 THR A O 1
ATOM 813 N N . LEU A 1 99 ? 0.862 -8.816 3.638 1.00 98.00 99 LEU A N 1
ATOM 814 C CA . LEU A 1 99 ? 0.946 -8.540 2.204 1.00 98.00 99 LEU A CA 1
ATOM 815 C C . LEU A 1 99 ? 2.341 -8.852 1.647 1.00 98.00 99 LEU A C 1
ATOM 817 O O . LEU A 1 99 ? 2.456 -9.516 0.618 1.00 98.00 99 LEU A O 1
ATOM 821 N N . ILE A 1 100 ? 3.402 -8.438 2.348 1.00 98.06 100 ILE A N 1
ATOM 822 C CA . ILE A 1 100 ? 4.785 -8.759 1.965 1.00 98.06 100 ILE A CA 1
ATOM 823 C C . ILE A 1 100 ? 4.979 -10.275 1.896 1.00 98.06 100 ILE A C 1
ATOM 825 O O . IL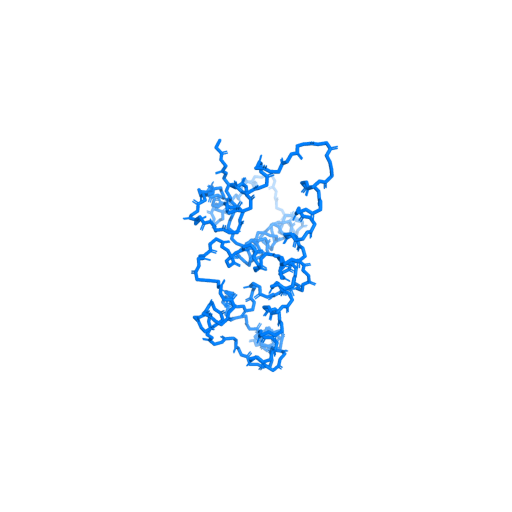E A 1 100 ? 5.512 -10.775 0.907 1.00 98.06 100 ILE A O 1
ATOM 829 N N . LYS A 1 101 ? 4.541 -11.006 2.926 1.00 97.94 101 LYS A N 1
ATOM 830 C CA . LYS A 1 101 ? 4.675 -12.467 2.981 1.00 97.94 101 LYS A CA 1
ATOM 831 C C . LYS A 1 101 ? 3.880 -13.171 1.898 1.00 97.94 101 LYS A C 1
ATOM 833 O O . LYS A 1 101 ? 4.429 -14.037 1.229 1.00 97.94 101 LYS A O 1
ATOM 838 N N . TYR A 1 102 ? 2.656 -12.724 1.653 1.00 97.31 102 TYR A N 1
ATOM 839 C CA . TYR A 1 102 ? 1.830 -13.235 0.571 1.00 97.31 102 TYR A CA 1
ATOM 840 C C . TYR A 1 102 ? 2.557 -13.129 -0.780 1.00 97.31 102 TYR A C 1
ATOM 842 O O . TYR A 1 102 ? 2.659 -14.112 -1.509 1.00 97.31 102 TYR A O 1
ATOM 850 N N . ILE A 1 103 ? 3.122 -11.957 -1.098 1.00 96.12 103 ILE A N 1
ATOM 851 C CA . ILE A 1 103 ? 3.864 -11.749 -2.352 1.00 96.12 103 ILE A CA 1
ATOM 852 C C . ILE A 1 103 ? 5.147 -12.587 -2.382 1.00 96.12 103 ILE A C 1
ATOM 854 O O . ILE A 1 103 ? 5.471 -13.180 -3.412 1.00 96.12 103 ILE A O 1
ATOM 858 N N . GLU A 1 104 ? 5.901 -12.634 -1.281 1.00 95.88 104 GLU A N 1
ATOM 859 C CA . GLU A 1 104 ? 7.119 -13.446 -1.186 1.00 95.88 104 GLU A CA 1
ATOM 860 C C . GLU A 1 104 ? 6.829 -14.921 -1.462 1.00 95.88 104 GLU A C 1
ATOM 862 O O . GLU A 1 104 ? 7.558 -15.548 -2.227 1.00 95.88 104 GLU A O 1
ATOM 867 N N . ASP A 1 105 ? 5.767 -15.471 -0.893 1.00 95.81 105 ASP A N 1
ATOM 868 C CA . ASP A 1 105 ? 5.460 -16.888 -1.038 1.00 95.81 105 ASP A CA 1
ATOM 869 C C . ASP A 1 105 ? 4.887 -17.201 -2.432 1.00 95.81 105 ASP A C 1
ATOM 871 O O . ASP A 1 105 ? 5.365 -18.136 -3.084 1.00 95.81 105 ASP A O 1
ATOM 875 N N . ASP A 1 106 ? 3.978 -16.366 -2.958 1.00 94.69 106 ASP A N 1
ATOM 876 C CA . ASP A 1 106 ? 3.402 -16.512 -4.311 1.00 94.69 106 ASP A CA 1
ATOM 877 C C . ASP A 1 106 ? 4.484 -16.506 -5.407 1.00 94.69 106 ASP A C 1
ATOM 879 O O . ASP A 1 106 ? 4.451 -17.272 -6.374 1.00 94.69 106 ASP A O 1
ATOM 883 N N . THR A 1 107 ? 5.512 -15.676 -5.226 1.00 94.31 107 THR A N 1
ATOM 884 C CA . THR A 1 107 ? 6.555 -15.453 -6.237 1.00 94.31 107 THR A CA 1
ATOM 885 C C . THR A 1 107 ? 7.841 -16.235 -6.002 1.00 94.31 107 THR A C 1
ATOM 887 O O . THR A 1 107 ? 8.807 -16.074 -6.756 1.00 94.31 107 THR A O 1
ATOM 890 N N . GLN A 1 108 ? 7.889 -17.088 -4.973 1.00 95.00 108 GLN A N 1
ATOM 891 C CA . GLN A 1 108 ? 9.119 -17.746 -4.512 1.00 95.00 108 GLN A CA 1
ATOM 892 C C . GLN A 1 108 ? 10.251 -16.737 -4.256 1.00 95.00 108 GLN A C 1
ATOM 894 O O . GLN A 1 108 ? 11.383 -16.904 -4.719 1.00 95.00 108 GLN A O 1
ATOM 899 N N . LYS A 1 109 ? 9.925 -15.678 -3.515 1.00 93.38 109 LYS A N 1
ATOM 900 C CA . LYS A 1 109 ? 10.777 -14.538 -3.161 1.00 93.38 109 LYS A CA 1
ATOM 901 C C . LYS A 1 109 ? 11.262 -13.773 -4.395 1.00 93.38 109 LYS A C 1
ATOM 903 O O . LYS A 1 109 ? 12.433 -13.416 -4.481 1.00 93.38 109 LYS A O 1
ATOM 908 N N . GLY A 1 110 ? 10.363 -13.545 -5.354 1.00 90.38 110 GLY A N 1
ATOM 909 C CA . GLY A 1 110 ? 10.639 -12.790 -6.578 1.00 90.38 110 GLY A CA 1
ATOM 910 C C . GLY A 1 110 ? 11.309 -13.583 -7.704 1.00 90.38 110 GLY A C 1
ATOM 911 O O . GLY A 1 110 ? 11.668 -12.993 -8.718 1.00 90.38 110 GLY A O 1
ATOM 912 N N . LYS A 1 111 ? 11.467 -14.910 -7.577 1.00 91.06 111 LYS A N 1
ATOM 913 C CA . LYS A 1 111 ? 11.974 -15.761 -8.675 1.00 91.06 111 LYS A CA 1
ATOM 914 C C . LYS A 1 111 ? 10.999 -15.848 -9.848 1.00 91.06 111 LYS A C 1
ATOM 916 O O . LYS A 1 111 ? 11.409 -16.133 -10.970 1.00 91.06 111 LYS A O 1
ATOM 921 N N . LYS A 1 112 ? 9.707 -15.667 -9.578 1.00 91.62 112 LYS A N 1
ATOM 922 C CA . LYS A 1 112 ? 8.631 -15.677 -10.570 1.00 91.62 112 LYS A CA 1
ATOM 923 C C . LYS A 1 112 ? 7.922 -14.322 -10.560 1.00 91.62 112 LYS A C 1
ATOM 925 O O . LYS A 1 112 ? 7.855 -13.702 -9.504 1.00 91.62 112 LYS A O 1
ATOM 930 N N . PRO A 1 113 ? 7.377 -13.862 -11.695 1.00 89.00 113 PRO A N 1
ATOM 931 C CA . PRO A 1 113 ? 6.574 -12.646 -11.717 1.00 89.00 113 PRO A CA 1
ATOM 932 C C . PRO A 1 113 ? 5.313 -12.814 -10.862 1.00 89.00 113 PRO A C 1
ATOM 934 O O . PRO A 1 113 ? 4.767 -13.918 -10.769 1.00 89.00 113 PRO A O 1
ATOM 937 N N . PHE A 1 114 ? 4.844 -11.716 -10.273 1.00 90.62 114 PHE A N 1
ATOM 938 C CA . PHE A 1 114 ? 3.579 -11.677 -9.544 1.00 90.62 114 PHE A CA 1
ATOM 939 C C . PHE A 1 114 ? 2.396 -11.824 -10.510 1.00 90.62 114 PHE A C 1
ATOM 941 O O . PHE A 1 114 ? 2.369 -11.179 -11.558 1.00 90.62 114 PHE A O 1
ATOM 948 N N . LYS A 1 115 ? 1.430 -12.695 -10.187 1.00 82.75 115 LYS A N 1
ATOM 949 C CA . LYS A 1 115 ? 0.398 -13.115 -11.157 1.00 82.75 115 LYS A CA 1
ATOM 950 C C . LYS A 1 115 ? -1.009 -12.601 -10.881 1.00 82.75 115 LYS A C 1
ATOM 952 O O . LYS A 1 115 ? -1.742 -12.363 -11.836 1.00 82.75 115 LYS A O 1
ATOM 957 N N . SER A 1 116 ? -1.425 -12.472 -9.619 1.00 86.06 116 SER A N 1
ATOM 958 C CA . SER A 1 116 ? -2.833 -12.191 -9.298 1.00 86.06 116 SER A CA 1
ATOM 959 C C . SER A 1 116 ? -2.996 -11.178 -8.173 1.00 86.06 116 SER A C 1
ATOM 961 O O . SER A 1 116 ? -3.089 -11.523 -6.994 1.00 86.06 116 SER A O 1
ATOM 963 N N . LEU A 1 117 ? -3.147 -9.909 -8.559 1.00 92.00 117 LEU A N 1
ATOM 964 C CA . LEU A 1 117 ? -3.582 -8.860 -7.636 1.00 92.00 117 LEU A CA 1
ATOM 965 C C . LEU A 1 117 ? -4.997 -9.131 -7.108 1.00 92.00 117 LEU A C 1
ATOM 967 O O . LEU A 1 117 ? -5.297 -8.824 -5.962 1.00 92.00 117 LEU A O 1
ATOM 971 N N . ARG A 1 118 ? -5.863 -9.741 -7.927 1.00 92.62 118 ARG A N 1
ATOM 972 C CA . ARG A 1 118 ? -7.243 -10.058 -7.541 1.00 92.62 118 ARG A CA 1
ATOM 973 C C . ARG A 1 118 ? -7.288 -10.989 -6.330 1.00 92.62 118 ARG A C 1
ATOM 975 O O . ARG A 1 118 ? -7.988 -10.675 -5.377 1.00 92.62 118 ARG A O 1
ATOM 982 N N . SER A 1 119 ? -6.535 -12.088 -6.369 1.00 93.81 119 SER A N 1
ATOM 983 C CA . SER A 1 119 ? -6.483 -13.057 -5.265 1.00 93.81 119 SER A CA 1
ATOM 984 C C . SER A 1 119 ? -5.960 -12.401 -3.991 1.00 93.81 119 SER A C 1
ATOM 986 O O . SER A 1 119 ? -6.619 -12.469 -2.963 1.00 93.81 119 SER A O 1
ATOM 988 N N . LEU A 1 120 ? -4.866 -11.636 -4.097 1.00 95.00 120 LEU A N 1
ATOM 989 C CA . LEU A 1 120 ? -4.309 -10.880 -2.973 1.00 95.00 120 LEU A CA 1
ATOM 990 C C . LEU A 1 120 ? -5.348 -9.945 -2.337 1.00 95.00 120 LEU A C 1
ATOM 992 O O . LEU A 1 120 ? -5.479 -9.905 -1.115 1.00 95.00 120 LEU A O 1
ATOM 996 N N . LYS A 1 121 ? -6.103 -9.200 -3.154 1.00 95.06 121 LYS A N 1
ATOM 997 C CA . LYS A 1 121 ? -7.142 -8.287 -2.659 1.00 95.06 121 LYS A CA 1
ATOM 998 C C . LYS A 1 121 ? -8.257 -9.021 -1.919 1.00 95.06 121 LYS A C 1
ATOM 1000 O O . LYS A 1 121 ? -8.732 -8.518 -0.905 1.00 95.06 121 LYS A O 1
ATOM 1005 N N . THR A 1 122 ? -8.683 -10.175 -2.426 1.00 95.31 122 THR A N 1
ATOM 1006 C CA . THR A 1 122 ? -9.721 -10.992 -1.788 1.00 95.31 122 THR A CA 1
ATOM 1007 C C . THR A 1 122 ? -9.217 -11.599 -0.482 1.00 95.31 122 THR A C 1
ATOM 1009 O O . THR A 1 122 ? -9.858 -11.423 0.550 1.00 95.31 122 THR A O 1
ATOM 1012 N N . ASP A 1 123 ? -8.052 -12.240 -0.503 1.00 95.00 123 ASP A N 1
ATOM 1013 C CA . ASP A 1 123 ? -7.539 -13.011 0.633 1.00 95.00 123 ASP A CA 1
ATOM 1014 C C . ASP A 1 123 ? -7.118 -12.121 1.812 1.00 95.00 123 ASP A C 1
ATOM 1016 O O . ASP A 1 123 ? -7.202 -12.532 2.968 1.00 95.00 123 ASP A O 1
ATOM 1020 N N . LEU A 1 124 ? -6.680 -10.885 1.539 1.00 95.62 124 LEU A N 1
ATOM 1021 C CA . LEU A 1 124 ? -6.228 -9.940 2.569 1.00 95.62 124 LEU A CA 1
ATOM 1022 C C . LEU A 1 124 ? -7.293 -8.930 3.009 1.00 95.62 124 LEU A C 1
ATOM 1024 O O . LEU A 1 124 ? -6.992 -8.051 3.831 1.00 95.62 124 LEU A O 1
ATOM 1028 N N . ASP A 1 125 ? -8.516 -9.062 2.490 1.00 95.81 125 ASP A N 1
ATOM 1029 C CA . ASP A 1 125 ? -9.616 -8.124 2.723 1.00 95.81 125 ASP A CA 1
ATOM 1030 C C . ASP A 1 125 ? -9.199 -6.680 2.371 1.00 95.81 125 ASP A C 1
ATOM 1032 O O . ASP A 1 125 ? -9.145 -5.779 3.210 1.00 95.81 125 ASP A O 1
ATOM 1036 N N . LEU A 1 126 ? -8.784 -6.502 1.110 1.00 95.56 126 LEU A N 1
ATOM 1037 C CA . LEU A 1 126 ? -8.317 -5.247 0.504 1.00 95.56 126 LEU A CA 1
ATOM 1038 C C . LEU A 1 126 ? -9.071 -4.968 -0.806 1.00 95.56 126 LEU A C 1
ATOM 1040 O O . LEU A 1 126 ? -8.484 -4.626 -1.834 1.00 95.56 126 LEU A O 1
ATOM 1044 N N . ALA A 1 127 ? -10.392 -5.159 -0.797 1.00 92.12 127 ALA A N 1
ATOM 1045 C CA . ALA A 1 127 ? -11.226 -4.947 -1.980 1.00 92.12 127 ALA A CA 1
ATOM 1046 C C . ALA A 1 127 ? -11.242 -3.473 -2.429 1.00 92.12 127 ALA A C 1
ATOM 1048 O O . ALA A 1 127 ? -11.182 -3.194 -3.633 1.00 92.12 127 ALA A O 1
ATOM 1049 N N . ALA A 1 128 ? -11.284 -2.541 -1.470 1.00 93.75 128 ALA A N 1
ATOM 1050 C CA . ALA A 1 128 ? -11.234 -1.108 -1.729 1.00 93.75 128 ALA A CA 1
ATOM 1051 C C . ALA A 1 128 ? -9.820 -0.668 -2.138 1.00 93.75 128 ALA A C 1
ATOM 1053 O O . ALA A 1 128 ? -8.845 -0.921 -1.433 1.00 93.75 128 ALA A O 1
ATOM 1054 N N . GLU A 1 129 ? -9.714 0.039 -3.266 1.00 91.94 129 GLU A N 1
ATOM 1055 C CA . GLU A 1 129 ? -8.420 0.495 -3.799 1.00 91.94 129 GLU A CA 1
ATOM 1056 C C . GLU A 1 129 ? -7.685 1.445 -2.843 1.00 91.94 129 GLU A C 1
ATOM 1058 O O . GLU A 1 129 ? -6.469 1.356 -2.704 1.00 91.94 129 GLU A O 1
ATOM 1063 N N . GLY A 1 130 ? -8.407 2.320 -2.130 1.00 94.06 130 GLY A N 1
ATOM 1064 C CA . GLY A 1 130 ? -7.793 3.213 -1.142 1.00 94.06 130 GLY A CA 1
ATOM 1065 C C . GLY A 1 130 ? -7.122 2.449 0.005 1.00 94.06 130 GLY A C 1
ATOM 1066 O O . GLY A 1 130 ? -5.996 2.766 0.382 1.00 94.06 130 GLY A O 1
ATOM 1067 N N . ASP A 1 131 ? -7.768 1.389 0.500 1.00 96.62 131 ASP A N 1
ATOM 1068 C CA . ASP A 1 131 ? -7.210 0.533 1.552 1.00 96.62 131 ASP A CA 1
ATOM 1069 C C . ASP A 1 131 ? -5.994 -0.248 1.049 1.00 96.62 131 ASP A C 1
ATOM 1071 O O . ASP A 1 131 ? -4.972 -0.320 1.737 1.00 96.62 131 ASP A O 1
ATOM 1075 N N . LEU A 1 132 ? -6.072 -0.783 -0.176 1.00 95.75 132 LEU A N 1
ATOM 1076 C CA . LEU A 1 132 ? -4.936 -1.427 -0.829 1.00 95.75 132 LEU A CA 1
ATOM 1077 C C . LEU A 1 132 ? -3.742 -0.469 -0.918 1.00 95.75 132 LEU A C 1
ATOM 1079 O O . LEU A 1 132 ? -2.637 -0.861 -0.553 1.00 95.75 132 LEU A O 1
ATOM 1083 N N . TYR A 1 133 ? -3.945 0.777 -1.352 1.00 94.81 133 TYR A N 1
ATOM 1084 C CA . TYR A 1 133 ? -2.861 1.754 -1.480 1.00 94.81 133 TYR A CA 1
ATOM 1085 C C . TYR A 1 133 ? -2.232 2.146 -0.146 1.00 94.81 133 TYR A C 1
ATOM 1087 O O . TYR A 1 133 ? -1.011 2.282 -0.084 1.00 94.81 133 TYR A O 1
ATOM 1095 N N . ILE A 1 134 ? -3.009 2.250 0.936 1.00 97.25 134 ILE A N 1
ATOM 1096 C CA . ILE A 1 134 ? -2.454 2.480 2.279 1.00 97.25 134 ILE A CA 1
ATOM 1097 C C . ILE A 1 134 ? -1.528 1.324 2.678 1.00 97.25 134 ILE A C 1
ATOM 1099 O O . ILE A 1 134 ? -0.391 1.552 3.101 1.00 97.25 134 ILE A O 1
ATOM 1103 N N . ILE A 1 135 ? -1.990 0.079 2.524 1.00 98.19 135 ILE A N 1
ATOM 1104 C CA . ILE A 1 135 ? -1.204 -1.101 2.906 1.00 98.19 135 ILE A CA 1
ATOM 1105 C C . ILE A 1 135 ? 0.008 -1.288 1.986 1.00 98.19 135 ILE A C 1
ATOM 1107 O O . ILE A 1 135 ? 1.100 -1.561 2.482 1.00 98.19 135 ILE A O 1
ATOM 1111 N N . MET A 1 136 ? -0.145 -1.083 0.676 1.00 96.44 136 MET A N 1
ATOM 1112 C CA . MET A 1 136 ? 0.953 -1.128 -0.294 1.00 96.44 136 MET A CA 1
ATOM 1113 C C . MET A 1 136 ? 2.013 -0.063 -0.012 1.00 96.44 136 MET A C 1
ATOM 1115 O O . MET A 1 136 ? 3.200 -0.371 -0.065 1.00 96.44 136 MET A O 1
ATOM 1119 N N . ALA A 1 137 ? 1.619 1.163 0.343 1.00 96.81 137 ALA A N 1
ATOM 1120 C CA . ALA A 1 137 ? 2.562 2.226 0.687 1.00 96.81 137 ALA A CA 1
ATOM 1121 C C . ALA A 1 137 ? 3.356 1.903 1.963 1.00 96.81 137 ALA A C 1
ATOM 1123 O O . ALA A 1 137 ? 4.569 2.119 2.018 1.00 96.81 137 ALA A O 1
ATOM 1124 N N . LEU A 1 138 ? 2.699 1.343 2.986 1.00 98.19 138 LEU A N 1
ATOM 1125 C CA . LEU A 1 138 ? 3.381 0.865 4.192 1.00 98.19 138 LEU A CA 1
ATOM 1126 C C . LEU A 1 138 ? 4.320 -0.304 3.885 1.00 98.19 138 LEU A C 1
ATOM 1128 O O . LEU A 1 138 ? 5.445 -0.327 4.381 1.00 98.19 138 LEU A O 1
ATOM 1132 N N . ALA A 1 139 ? 3.877 -1.251 3.060 1.00 98.25 139 ALA A N 1
ATOM 1133 C CA . ALA A 1 139 ? 4.684 -2.388 2.646 1.00 98.25 139 ALA A CA 1
ATOM 1134 C C . ALA A 1 139 ? 5.923 -1.942 1.859 1.00 98.25 139 ALA A C 1
ATOM 1136 O O . ALA A 1 139 ? 7.019 -2.376 2.191 1.00 98.25 139 ALA A O 1
ATOM 1137 N N . GLU A 1 140 ? 5.775 -1.022 0.902 1.00 97.25 140 GLU A N 1
ATOM 1138 C CA . GLU A 1 140 ? 6.881 -0.426 0.138 1.00 97.25 140 GLU A CA 1
ATOM 1139 C C . GLU A 1 140 ? 7.879 0.294 1.056 1.00 97.25 140 GLU A C 1
ATOM 1141 O O . GLU A 1 140 ? 9.089 0.154 0.899 1.00 97.25 140 GLU A O 1
ATOM 1146 N N . LYS A 1 141 ? 7.386 1.023 2.067 1.00 97.12 141 LYS A N 1
ATOM 1147 C CA . LYS A 1 141 ? 8.240 1.699 3.054 1.00 97.12 141 LYS A CA 1
ATOM 1148 C C . LYS A 1 141 ? 9.054 0.716 3.904 1.00 97.12 141 LYS A C 1
ATOM 1150 O O . LYS A 1 141 ? 10.172 1.038 4.296 1.00 97.12 141 LYS A O 1
ATOM 1155 N N . ILE A 1 142 ? 8.495 -0.453 4.222 1.00 96.88 142 ILE A N 1
ATOM 1156 C CA . ILE A 1 142 ? 9.169 -1.503 5.008 1.00 96.88 142 ILE A CA 1
ATOM 1157 C C . ILE A 1 142 ? 10.119 -2.322 4.125 1.00 96.88 142 ILE A C 1
ATOM 1159 O O . ILE A 1 142 ? 11.225 -2.659 4.544 1.00 96.88 142 ILE A O 1
ATOM 1163 N N . LYS A 1 143 ? 9.679 -2.663 2.913 1.00 96.50 143 LYS A N 1
ATOM 1164 C CA . LYS A 1 143 ? 10.409 -3.459 1.933 1.00 96.50 143 LYS A CA 1
ATOM 1165 C C . LYS A 1 143 ? 10.303 -2.780 0.559 1.00 96.50 143 LYS A C 1
ATOM 1167 O O . LYS A 1 143 ? 9.300 -2.972 -0.130 1.00 96.50 143 LYS A O 1
ATOM 1172 N N . PRO A 1 144 ? 11.330 -2.024 0.144 1.00 95.25 144 PRO A N 1
ATOM 1173 C CA . PRO A 1 144 ? 11.292 -1.283 -1.109 1.00 95.25 144 PRO A CA 1
ATOM 1174 C C . PRO A 1 144 ? 11.321 -2.210 -2.330 1.00 95.25 144 PRO A C 1
ATOM 1176 O O . PRO A 1 144 ? 11.901 -3.300 -2.295 1.00 95.25 144 PRO A O 1
ATOM 1179 N N . GLY A 1 145 ? 10.730 -1.745 -3.430 1.00 91.75 145 GLY A N 1
ATOM 1180 C CA . GLY A 1 145 ? 10.702 -2.412 -4.730 1.00 91.75 145 GLY A CA 1
ATOM 1181 C C . GLY A 1 145 ? 9.443 -3.235 -5.013 1.00 91.75 145 GLY A C 1
ATOM 1182 O O . GLY A 1 145 ? 9.313 -3.752 -6.122 1.00 91.75 145 GLY A O 1
ATOM 1183 N N . LEU A 1 146 ? 8.498 -3.338 -4.073 1.00 93.25 146 LEU A N 1
ATOM 1184 C CA . LEU A 1 146 ? 7.254 -4.096 -4.259 1.00 93.25 146 LEU A CA 1
ATOM 1185 C C . LEU A 1 146 ? 6.360 -3.451 -5.313 1.00 93.25 146 LEU A C 1
ATOM 1187 O O . LEU A 1 146 ? 5.832 -4.140 -6.183 1.00 93.25 146 LEU A O 1
ATOM 1191 N N . HIS A 1 147 ? 6.213 -2.129 -5.262 1.00 91.75 147 HIS A N 1
ATOM 1192 C CA . HIS A 1 147 ? 5.364 -1.391 -6.190 1.00 91.75 147 HIS A CA 1
ATOM 1193 C C . HIS A 1 147 ? 5.857 -1.536 -7.633 1.00 91.75 147 HIS A C 1
ATOM 1195 O O . HIS A 1 147 ? 5.065 -1.797 -8.534 1.00 91.75 147 HIS A O 1
ATOM 1201 N N . SER A 1 148 ? 7.170 -1.433 -7.846 1.00 90.69 148 SER A N 1
ATOM 1202 C CA . SER A 1 148 ? 7.790 -1.663 -9.155 1.00 90.69 148 SER A CA 1
ATOM 1203 C C . SER A 1 148 ? 7.689 -3.121 -9.596 1.00 90.69 148 SER A C 1
ATOM 1205 O O . SER A 1 148 ? 7.499 -3.384 -10.776 1.00 90.69 148 SER A O 1
ATOM 1207 N N . PHE A 1 149 ? 7.790 -4.072 -8.669 1.00 90.75 149 PHE A N 1
ATOM 1208 C CA . PHE A 1 149 ? 7.680 -5.497 -8.976 1.00 90.75 149 PHE A CA 1
ATOM 1209 C C . PHE A 1 149 ? 6.255 -5.924 -9.367 1.00 90.75 149 PHE A C 1
ATOM 1211 O O . PHE A 1 149 ? 6.093 -6.779 -10.233 1.00 90.75 149 PHE A O 1
ATOM 1218 N N . ILE A 1 150 ? 5.228 -5.332 -8.747 1.00 90.06 150 ILE A N 1
ATOM 1219 C CA . ILE A 1 150 ? 3.816 -5.669 -8.992 1.00 90.06 150 ILE A CA 1
ATOM 1220 C C . ILE A 1 150 ? 3.224 -4.868 -10.155 1.00 90.06 150 ILE A C 1
ATOM 1222 O O . ILE A 1 150 ? 2.513 -5.433 -10.983 1.00 90.06 150 ILE A O 1
ATOM 1226 N N . PHE A 1 151 ? 3.474 -3.557 -10.193 1.00 86.06 151 PHE A N 1
ATOM 1227 C CA . PHE A 1 151 ? 2.820 -2.627 -11.124 1.00 86.06 151 PHE A CA 1
ATOM 1228 C C . PHE A 1 151 ? 3.756 -2.079 -12.199 1.00 86.06 151 PHE A C 1
ATOM 1230 O O . PHE A 1 151 ? 3.297 -1.537 -13.203 1.00 86.06 151 PHE A O 1
ATOM 1237 N N . GLY A 1 152 ? 5.069 -2.187 -11.996 1.00 74.19 152 GLY A N 1
ATOM 1238 C CA . GLY A 1 152 ? 6.031 -1.756 -12.995 1.00 74.19 152 GLY A CA 1
ATOM 1239 C C . GLY A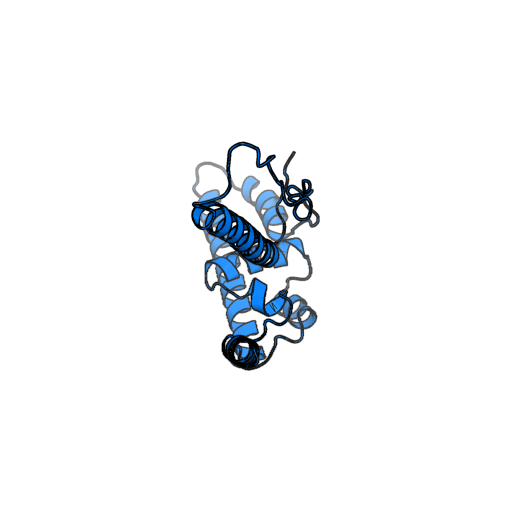 1 152 ? 5.896 -2.576 -14.272 1.00 74.19 152 GLY A C 1
ATOM 1240 O O . GLY A 1 152 ? 5.535 -3.754 -14.263 1.00 74.19 152 GLY A O 1
ATOM 1241 N N . ARG A 1 153 ? 6.234 -1.949 -15.401 1.00 62.12 153 ARG A N 1
ATOM 1242 C CA . ARG A 1 153 ? 6.498 -2.709 -16.625 1.00 62.12 153 ARG A CA 1
ATOM 1243 C C . ARG A 1 153 ? 7.635 -3.696 -16.333 1.00 62.12 153 ARG A C 1
ATOM 1245 O O . ARG A 1 153 ? 8.534 -3.327 -15.574 1.00 62.12 153 ARG A O 1
ATOM 1252 N N . PRO A 1 154 ? 7.622 -4.913 -16.906 1.00 53.91 154 PRO A N 1
ATOM 1253 C CA . PRO A 1 154 ? 8.719 -5.853 -16.728 1.00 53.91 154 PRO A CA 1
ATOM 1254 C C . PRO A 1 154 ? 10.020 -5.152 -17.118 1.00 53.91 154 PRO A C 1
ATOM 1256 O O . PRO A 1 154 ? 10.218 -4.789 -18.276 1.00 53.91 154 PRO A O 1
ATOM 1259 N N . PHE A 1 155 ? 10.873 -4.895 -16.130 1.00 47.03 155 PHE A N 1
ATOM 1260 C CA . PHE A 1 155 ? 12.223 -4.442 -16.400 1.00 47.03 155 PHE A CA 1
ATOM 1261 C C . PHE A 1 155 ? 12.972 -5.625 -16.992 1.00 47.03 155 PHE A C 1
ATOM 1263 O O . PHE A 1 155 ? 12.888 -6.742 -16.471 1.00 47.03 155 PHE A O 1
ATOM 1270 N N . HIS A 1 156 ? 13.732 -5.367 -18.053 1.00 39.28 156 HIS A N 1
ATOM 1271 C CA . HIS A 1 156 ? 14.864 -6.219 -18.349 1.00 39.28 156 HIS A CA 1
ATOM 1272 C C . HIS A 1 156 ? 15.700 -6.273 -17.069 1.00 39.28 156 HIS A C 1
ATOM 1274 O O . HIS A 1 156 ? 16.064 -5.236 -16.516 1.00 39.28 156 HIS A O 1
ATOM 1280 N N . THR A 1 157 ? 15.885 -7.464 -16.505 1.00 42.00 157 THR A N 1
ATOM 1281 C CA . THR A 1 157 ? 16.720 -7.624 -15.308 1.00 42.00 157 THR A CA 1
ATOM 1282 C C . THR A 1 157 ? 18.098 -7.020 -15.581 1.00 42.00 157 THR A C 1
ATOM 1284 O O . THR A 1 157 ? 18.503 -6.924 -16.732 1.00 42.00 157 THR A O 1
ATOM 1287 N N . SER A 1 158 ? 18.871 -6.646 -14.563 1.00 46.94 158 SER A N 1
ATOM 1288 C CA . SER A 1 158 ? 20.239 -6.134 -14.772 1.00 46.94 158 SER A CA 1
ATOM 1289 C C . SER A 1 158 ? 21.128 -7.074 -15.606 1.00 46.94 158 SER A C 1
ATOM 1291 O O . SER A 1 158 ? 22.089 -6.621 -16.219 1.00 46.94 158 SER A O 1
ATOM 1293 N N . MET A 1 159 ? 20.797 -8.371 -15.665 1.00 40.78 159 MET A N 1
ATOM 1294 C CA . MET A 1 159 ? 21.389 -9.327 -16.606 1.00 40.78 159 MET A CA 1
ATOM 1295 C C . MET A 1 159 ? 20.927 -9.099 -18.049 1.00 40.78 159 MET A C 1
ATOM 1297 O O . MET A 1 159 ? 21.764 -9.022 -18.934 1.00 40.78 159 MET A O 1
ATOM 1301 N N . GLN A 1 160 ? 19.630 -8.896 -18.281 1.00 39.53 160 GLN A N 1
ATOM 1302 C CA . GLN A 1 160 ? 19.096 -8.555 -19.603 1.00 39.53 160 GLN A 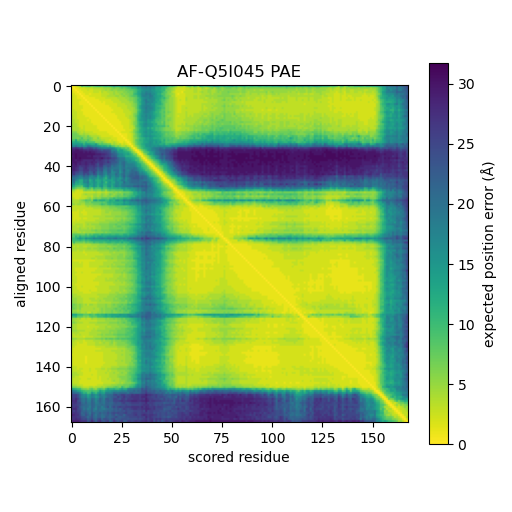CA 1
ATOM 1303 C C . GLN A 1 160 ? 19.494 -7.140 -20.063 1.00 39.53 160 GLN A C 1
ATOM 1305 O O . GLN A 1 160 ? 19.733 -6.945 -21.246 1.00 39.53 160 GLN A O 1
ATOM 1310 N N . GLU A 1 161 ? 19.628 -6.157 -19.164 1.00 41.69 161 GLU A N 1
ATOM 1311 C CA . GLU A 1 161 ? 20.219 -4.849 -19.491 1.00 41.69 161 GLU A CA 1
ATOM 1312 C C . GLU A 1 161 ? 21.707 -4.984 -19.842 1.00 41.69 161 GLU A C 1
ATOM 1314 O O . GLU A 1 161 ? 22.160 -4.334 -20.778 1.00 41.69 161 GLU A O 1
ATOM 1319 N N . ARG A 1 162 ? 22.464 -5.855 -19.152 1.00 45.25 162 ARG A N 1
ATOM 1320 C CA . ARG A 1 162 ? 23.844 -6.191 -19.541 1.00 45.25 162 ARG A CA 1
ATOM 1321 C C . ARG A 1 162 ? 23.900 -6.807 -20.931 1.00 45.25 162 ARG A C 1
ATOM 1323 O O . ARG A 1 162 ? 24.710 -6.364 -21.730 1.00 45.25 162 ARG A O 1
ATOM 1330 N N . ASP A 1 163 ? 23.043 -7.777 -21.223 1.00 43.81 163 ASP A N 1
ATOM 1331 C CA . ASP A 1 163 ? 23.032 -8.456 -22.521 1.00 43.81 163 ASP A CA 1
ATOM 1332 C C . ASP A 1 163 ? 22.659 -7.498 -23.664 1.00 43.81 163 ASP A C 1
ATOM 1334 O O . ASP A 1 163 ? 23.271 -7.550 -24.730 1.00 43.81 163 ASP A O 1
ATOM 1338 N N . VAL A 1 164 ? 21.727 -6.566 -23.424 1.00 43.38 164 VAL A N 1
ATOM 1339 C CA . VAL A 1 164 ? 21.355 -5.503 -24.377 1.00 43.38 164 VAL A CA 1
ATOM 1340 C C . VAL A 1 164 ? 22.470 -4.462 -24.545 1.00 43.38 164 VAL A C 1
ATOM 1342 O O . VAL A 1 164 ? 22.688 -3.972 -25.646 1.00 43.38 164 VAL A O 1
ATOM 1345 N N . LEU A 1 165 ? 23.205 -4.122 -23.483 1.00 45.16 165 LEU A N 1
ATOM 1346 C CA . LEU A 1 165 ? 24.357 -3.213 -23.564 1.00 45.16 165 LEU A CA 1
ATOM 1347 C C . LEU A 1 165 ? 25.597 -3.869 -24.194 1.00 45.16 165 LEU A C 1
ATOM 1349 O O . LEU A 1 165 ? 26.426 -3.158 -24.744 1.00 45.16 165 LEU A O 1
ATOM 1353 N N . MET A 1 166 ? 25.718 -5.199 -24.134 1.00 44.72 166 MET A N 1
ATOM 1354 C CA . MET A 1 166 ? 26.780 -5.978 -24.790 1.00 44.72 166 MET A CA 1
ATOM 1355 C C . MET A 1 166 ? 26.509 -6.241 -26.280 1.00 44.72 166 MET A C 1
ATOM 1357 O O . MET A 1 166 ? 27.357 -6.818 -26.957 1.00 44.72 166 MET A O 1
ATOM 1361 N N . THR A 1 167 ? 25.328 -5.873 -26.789 1.00 44.31 167 THR A N 1
ATOM 1362 C CA . THR A 1 167 ? 24.961 -6.015 -28.209 1.00 44.31 167 THR A CA 1
ATOM 1363 C C . THR A 1 167 ? 25.159 -4.736 -29.034 1.00 44.31 167 THR A C 1
ATOM 1365 O O . THR A 1 167 ? 24.823 -4.741 -30.218 1.00 44.31 167 THR A O 1
ATOM 1368 N N . PHE A 1 168 ? 25.718 -3.674 -28.440 1.00 40.97 168 PHE A N 1
ATOM 1369 C CA . PHE A 1 168 ? 26.152 -2.453 -29.130 1.00 40.97 168 PHE A CA 1
ATOM 1370 C C . PHE A 1 168 ? 27.666 -2.426 -29.340 1.00 40.97 168 PHE A C 1
ATOM 1372 O O . PHE A 1 168 ? 28.396 -2.802 -28.395 1.00 40.97 168 PHE A O 1
#

Nearest PDB structures (foldseek):
  6lt0-assembly1_F  TM=9.923E-01  e=2.533E-13  Homo sapiens
  7o2w-assembly1_A  TM=8.988E-01  e=1.622E-10  Saccharomyces cerevisiae S288C
  7mge-assembly1_C  TM=8.913E-01  e=6.264E-10  Homo sapiens

pLDDT: mean 82.38, std 19.11, range [39.28, 98.56]

Organism: Xenopus laevis (NCBI:txid8355)

Mean predicted aligned error: 10.01 Å

Secondary structure (DSSP, 8-state):
--EEPPPHHHHHHHHHHHHHHHHHHHHHHHH-----TT------TT----S---EE-----SHHHHHHHHHTTSPTTSSHHHHHHHHHHHHHHHHHHHHHHHHHHHTTTTTS----HHHHHHHTT--SHHHHHHHHHHHHHHSTTHHHHHHS--PPPHHHHHHHHTT-